Protein AF-A0AAP8HWE8-F1 (afdb_monomer)

Foldseek 3Di:
DDDADPVDGDDPVVVVVVVVVPDDPDDDVVVVVVVVVVVVCCPPPRVVVVVQVLLQVLLVVQVVQVVCCVVPVPVHFGKHWQAAPDDDPHGNDDQVRFWDDAPDQSQLHHGDDPPPDGDDSSPTDIHWQAAGSPRDGDPDTD

Organism: Escherichia coli (NCBI:txid562)

Solvent-accessible surface area (backbone atoms only — not comparable to full-atom values): 8777 Å² total; per-residue (Å²): 130,92,80,68,54,96,90,51,75,82,57,63,65,66,49,48,56,58,49,57,75,74,49,66,97,74,72,62,61,70,60,55,52,48,52,53,53,55,52,60,53,50,40,84,70,53,24,59,51,57,52,52,50,49,37,33,52,32,44,51,52,55,50,51,47,52,49,49,37,72,75,57,30,83,85,48,89,58,65,43,71,62,54,60,96,71,74,66,95,64,74,74,65,62,74,73,68,34,42,52,60,56,60,42,66,72,77,46,51,55,95,50,62,84,86,70,48,65,60,60,67,62,66,74,47,74,41,59,52,32,58,50,65,89,72,49,73,50,99,58,64,116

Radius of gyration: 22.12 Å; Cα contacts (8 Å, |Δi|>4): 128; chains: 1; bounding box: 47×31×60 Å

Structure (mmCIF, N/CA/C/O backbone):
data_AF-A0AAP8HWE8-F1
#
_entry.id   AF-A0AAP8HWE8-F1
#
loop_
_atom_site.group_PDB
_atom_site.id
_atom_site.type_symbol
_atom_site.label_atom_id
_atom_site.label_alt_id
_atom_site.label_comp_id
_atom_site.label_asym_id
_atom_site.label_entity_id
_atom_site.label_seq_id
_atom_site.pdbx_PDB_ins_code
_atom_site.Cartn_x
_atom_site.Cartn_y
_atom_site.Cartn_z
_atom_site.occupancy
_atom_site.B_iso_or_equiv
_atom_site.auth_seq_id
_atom_site.auth_comp_id
_atom_site.auth_asym_id
_atom_site.auth_atom_id
_atom_site.pdbx_PDB_model_num
ATOM 1 N N . ILE A 1 1 ? 9.986 -10.063 -18.137 1.00 51.88 1 ILE A N 1
ATOM 2 C CA . ILE A 1 1 ? 9.913 -10.195 -19.616 1.00 51.88 1 ILE A CA 1
ATOM 3 C C . ILE A 1 1 ? 8.811 -9.252 -20.084 1.00 51.88 1 ILE A C 1
ATOM 5 O O . ILE A 1 1 ? 7.729 -9.325 -19.521 1.00 51.88 1 ILE A O 1
ATOM 9 N N . VAL A 1 2 ? 9.089 -8.320 -21.005 1.00 63.47 2 VAL A N 1
ATOM 10 C CA . VAL A 1 2 ? 8.065 -7.391 -21.529 1.00 63.47 2 VAL A CA 1
ATOM 11 C C . VAL A 1 2 ? 7.040 -8.201 -22.319 1.00 63.47 2 VAL A C 1
ATOM 13 O O . VAL A 1 2 ? 7.419 -8.936 -23.230 1.00 63.47 2 VAL A O 1
ATOM 16 N N . GLN A 1 3 ? 5.769 -8.103 -21.938 1.00 70.31 3 GLN A N 1
ATOM 17 C CA . GLN A 1 3 ? 4.675 -8.796 -22.606 1.00 70.31 3 GLN A CA 1
ATOM 18 C C . GLN A 1 3 ? 4.087 -7.873 -23.678 1.00 70.31 3 GLN A C 1
ATOM 20 O O . GLN A 1 3 ? 3.695 -6.744 -23.391 1.00 70.31 3 GLN A O 1
ATOM 25 N N . GLU A 1 4 ? 4.092 -8.338 -24.925 1.00 81.31 4 GLU A N 1
ATOM 26 C CA . GLU A 1 4 ? 3.542 -7.604 -26.067 1.00 81.31 4 GLU A CA 1
ATOM 27 C C . GLU A 1 4 ? 2.007 -7.626 -26.032 1.00 81.31 4 GLU A C 1
ATOM 29 O O . GLU A 1 4 ? 1.405 -8.586 -25.545 1.00 81.31 4 GLU A O 1
ATOM 34 N N . SER A 1 5 ? 1.365 -6.590 -26.576 1.00 86.94 5 SER A N 1
ATOM 35 C CA . SER A 1 5 ? -0.089 -6.606 -26.768 1.00 86.94 5 SER A CA 1
ATOM 36 C C . SER A 1 5 ? -0.474 -7.594 -27.875 1.00 86.94 5 SER A C 1
ATOM 38 O O . SER A 1 5 ? 0.267 -7.790 -28.840 1.00 86.94 5 SER A O 1
ATOM 40 N N . GLU A 1 6 ? -1.666 -8.188 -27.758 1.00 86.75 6 GLU A N 1
ATOM 41 C CA . GLU A 1 6 ? -2.214 -9.121 -28.751 1.00 86.75 6 GLU A CA 1
ATOM 42 C C . GLU A 1 6 ? -2.393 -8.482 -30.137 1.00 86.75 6 GLU A C 1
ATOM 44 O O . GLU A 1 6 ? -2.278 -9.162 -31.155 1.00 86.75 6 GLU A O 1
ATOM 49 N N . THR A 1 7 ? -2.651 -7.171 -30.195 1.00 92.06 7 THR A N 1
ATOM 50 C CA . THR A 1 7 ? -3.000 -6.464 -31.439 1.00 92.06 7 THR A CA 1
ATOM 51 C C . THR A 1 7 ? -1.902 -5.540 -31.952 1.00 92.06 7 THR A C 1
ATOM 53 O O . THR A 1 7 ? -1.886 -5.209 -33.139 1.00 92.06 7 THR A O 1
ATOM 56 N N . ARG A 1 8 ? -0.960 -5.118 -31.100 1.00 86.69 8 ARG A N 1
ATOM 57 C CA . ARG A 1 8 ? 0.116 -4.197 -31.482 1.00 86.69 8 ARG A CA 1
ATOM 58 C C . ARG A 1 8 ? 1.415 -4.534 -30.765 1.00 86.69 8 ARG A C 1
ATOM 60 O O . ARG A 1 8 ? 1.471 -4.557 -29.543 1.00 86.69 8 ARG A O 1
ATOM 67 N N . LYS A 1 9 ? 2.485 -4.699 -31.538 1.00 88.50 9 LYS A N 1
ATOM 68 C CA . LYS A 1 9 ? 3.833 -4.851 -30.984 1.00 88.50 9 LYS A CA 1
ATOM 69 C C . LYS A 1 9 ? 4.417 -3.500 -30.582 1.00 88.50 9 LYS A C 1
ATOM 71 O O . LYS A 1 9 ? 4.187 -2.492 -31.256 1.00 88.50 9 LYS A O 1
ATOM 76 N N . LEU A 1 10 ? 5.190 -3.499 -29.506 1.00 89.31 10 LEU A N 1
ATOM 77 C CA . LEU A 1 10 ? 5.985 -2.377 -29.048 1.00 89.31 10 LEU A CA 1
ATOM 78 C C . LEU A 1 10 ? 7.084 -2.082 -30.071 1.00 89.31 10 LEU A C 1
ATOM 80 O O . LEU A 1 10 ? 7.976 -2.897 -30.318 1.00 89.31 10 LEU A O 1
ATOM 84 N N . ASP A 1 11 ? 7.047 -0.882 -30.641 1.00 91.50 11 ASP A N 1
ATOM 85 C CA . ASP A 1 11 ? 8.166 -0.367 -31.418 1.00 91.50 11 ASP A CA 1
ATOM 86 C C . ASP A 1 11 ? 9.221 0.197 -30.462 1.00 91.50 11 ASP A C 1
ATOM 88 O O . ASP A 1 11 ? 9.046 1.258 -29.857 1.00 91.50 11 ASP A O 1
ATOM 92 N N . ARG A 1 12 ? 10.323 -0.540 -30.314 1.00 91.38 12 ARG A N 1
ATOM 93 C CA . ARG A 1 12 ? 11.417 -0.181 -29.406 1.00 91.38 12 ARG A CA 1
ATOM 94 C C . ARG A 1 12 ? 12.139 1.094 -29.825 1.00 91.38 12 ARG A C 1
ATOM 96 O O . ARG A 1 12 ? 12.613 1.812 -28.953 1.00 91.38 12 ARG A O 1
ATOM 103 N N . ASN A 1 13 ? 12.227 1.376 -31.124 1.00 94.81 13 ASN A N 1
ATOM 104 C CA . ASN A 1 13 ? 12.921 2.566 -31.606 1.00 94.81 13 ASN A CA 1
ATOM 105 C C . ASN A 1 13 ? 12.097 3.803 -31.262 1.00 94.81 13 ASN A C 1
ATOM 107 O O . ASN A 1 13 ? 12.602 4.709 -30.613 1.00 94.81 13 ASN A O 1
ATOM 111 N N . VAL A 1 14 ? 10.802 3.788 -31.591 1.00 93.81 14 VAL A N 1
ATOM 112 C CA . VAL A 1 14 ? 9.888 4.892 -31.256 1.00 93.81 14 VAL A CA 1
ATOM 113 C C . VAL A 1 14 ? 9.795 5.097 -29.741 1.00 93.81 14 VAL A C 1
ATOM 115 O O . VAL A 1 14 ? 9.784 6.234 -29.273 1.00 93.81 14 VAL A O 1
ATOM 118 N N . PHE A 1 15 ? 9.767 4.012 -28.962 1.00 93.88 15 PHE A N 1
ATOM 119 C CA . PHE A 1 15 ? 9.796 4.101 -27.504 1.00 93.88 15 PHE A CA 1
ATOM 120 C C . PHE A 1 15 ? 11.091 4.743 -26.986 1.00 93.88 15 PHE A C 1
ATOM 122 O O . PHE A 1 15 ? 11.027 5.628 -26.136 1.00 93.88 15 PHE A O 1
ATOM 129 N N . ASN A 1 16 ? 12.252 4.336 -27.507 1.00 94.56 16 ASN A N 1
ATOM 130 C CA . ASN A 1 16 ? 13.541 4.892 -27.095 1.00 94.56 16 ASN A CA 1
ATOM 131 C C . ASN A 1 16 ? 13.673 6.373 -27.458 1.00 94.56 16 ASN A C 1
ATOM 133 O O . ASN A 1 16 ? 14.155 7.139 -26.632 1.00 94.56 16 ASN A O 1
ATOM 137 N N . GLU A 1 17 ? 13.195 6.795 -28.631 1.00 95.75 17 GLU A N 1
ATOM 138 C CA . GLU A 1 17 ? 13.158 8.218 -28.994 1.00 95.75 17 GLU A CA 1
ATOM 139 C C . GLU A 1 17 ? 12.334 9.023 -27.979 1.00 95.75 17 GLU A C 1
ATOM 141 O O . GLU A 1 17 ? 12.797 10.037 -27.459 1.00 95.75 17 GLU A O 1
ATOM 146 N N . ALA A 1 18 ? 11.144 8.533 -27.609 1.00 96.94 18 ALA A N 1
ATOM 147 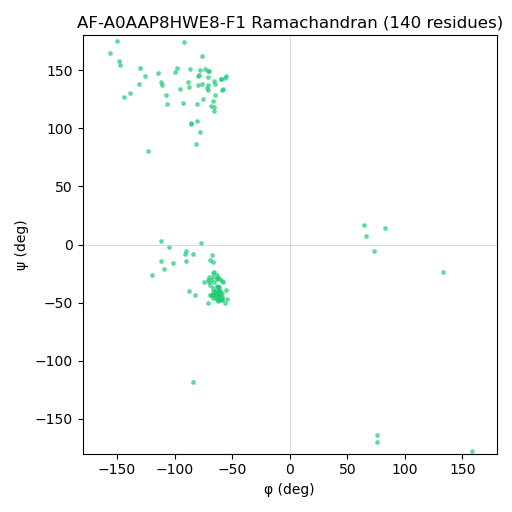C CA . ALA A 1 18 ? 10.318 9.181 -26.591 1.00 96.94 18 ALA A CA 1
ATOM 148 C C . ALA A 1 18 ? 10.971 9.186 -25.200 1.00 96.94 18 ALA A C 1
ATOM 150 O O . ALA A 1 18 ? 10.924 10.193 -24.496 1.00 96.94 18 ALA A O 1
ATOM 151 N N . TYR A 1 19 ? 11.613 8.085 -24.811 1.00 95.00 19 TYR A N 1
ATOM 152 C CA . TYR A 1 19 ? 12.343 7.978 -23.550 1.00 95.00 19 TYR A CA 1
ATOM 153 C C . TYR A 1 19 ? 13.499 8.988 -23.472 1.00 95.00 19 TYR A C 1
ATOM 155 O O . TYR A 1 19 ? 13.660 9.678 -22.464 1.00 95.00 19 TYR A O 1
ATOM 163 N N . LEU A 1 20 ? 14.273 9.127 -24.553 1.00 96.25 20 LEU A N 1
ATOM 164 C CA . LEU A 1 20 ? 15.410 10.045 -24.631 1.00 96.25 20 LEU A CA 1
ATOM 165 C C . LEU A 1 20 ? 15.000 11.523 -24.587 1.00 96.25 20 LEU A C 1
ATOM 167 O O . LEU A 1 20 ? 15.790 12.339 -24.125 1.00 96.25 20 LEU A O 1
ATOM 171 N N . MET A 1 21 ? 13.769 11.876 -24.978 1.00 96.94 21 MET A N 1
ATOM 172 C CA . MET A 1 21 ? 13.254 13.244 -24.805 1.00 96.94 21 MET A CA 1
ATOM 173 C C . MET A 1 21 ? 13.087 13.652 -23.331 1.00 96.94 21 MET A C 1
ATOM 175 O O . MET A 1 21 ? 13.088 14.844 -23.026 1.00 96.94 21 MET A O 1
ATOM 179 N N . HIS A 1 22 ? 12.930 12.688 -22.419 1.00 96.75 22 HIS A N 1
ATOM 180 C CA . HIS A 1 22 ? 12.661 12.942 -20.997 1.00 96.75 22 HIS A CA 1
ATOM 181 C C . HIS A 1 22 ? 13.817 12.562 -20.066 1.00 96.75 22 HIS A C 1
ATOM 183 O O . HIS A 1 22 ? 13.828 12.969 -18.903 1.00 96.75 22 HIS A O 1
ATOM 189 N N . THR A 1 23 ? 14.791 11.801 -20.560 1.00 94.19 23 THR A N 1
ATOM 190 C CA . THR A 1 23 ? 15.973 11.411 -19.793 1.00 94.19 23 THR A CA 1
ATOM 191 C C . THR A 1 23 ? 17.081 12.453 -19.925 1.00 94.19 23 THR A C 1
ATOM 193 O O . THR A 1 23 ? 17.345 12.990 -20.998 1.00 94.19 23 THR A O 1
ATOM 196 N N . SER A 1 24 ? 17.770 12.725 -18.815 1.00 94.50 24 SER A N 1
ATOM 197 C CA . SER A 1 24 ? 18.967 13.570 -18.823 1.00 94.50 24 SER A CA 1
ATOM 198 C C . SER A 1 24 ? 20.087 12.913 -19.633 1.00 94.50 24 SER A C 1
ATOM 200 O O . SER A 1 24 ? 20.381 11.732 -19.447 1.00 94.50 24 SER A O 1
ATOM 202 N N . THR A 1 25 ? 20.804 13.696 -20.443 1.00 94.81 25 THR A N 1
ATOM 203 C CA . THR A 1 25 ? 22.054 13.255 -21.092 1.00 94.81 25 THR A CA 1
ATOM 204 C C . THR A 1 25 ? 23.200 13.033 -20.095 1.00 94.81 25 THR A C 1
ATOM 206 O O . THR A 1 25 ? 24.240 12.497 -20.464 1.00 94.81 25 THR A O 1
ATOM 209 N N . SER A 1 26 ? 23.009 13.433 -18.834 1.00 96.06 26 SER A N 1
ATOM 210 C CA . SER A 1 26 ? 23.927 13.230 -17.711 1.00 96.06 26 SER A CA 1
ATOM 211 C C . SER A 1 26 ? 23.199 12.474 -16.590 1.00 96.06 26 SER A C 1
ATOM 213 O O . SER A 1 26 ? 22.696 13.108 -15.654 1.00 96.06 26 SER A O 1
ATOM 215 N N . PRO A 1 27 ? 23.061 11.140 -16.683 1.00 92.00 27 PRO A N 1
ATOM 216 C CA . PRO A 1 27 ? 22.368 10.354 -15.669 1.00 92.00 27 PRO A CA 1
ATOM 217 C C . PRO A 1 27 ? 23.172 10.268 -14.367 1.00 92.00 27 PRO A C 1
ATOM 219 O O . PRO A 1 27 ? 24.404 10.238 -14.373 1.00 92.00 27 PRO A O 1
ATOM 222 N N . GLN A 1 28 ? 22.471 10.172 -13.234 1.00 95.69 28 GLN A N 1
ATOM 223 C CA . GLN A 1 28 ? 23.106 9.933 -11.940 1.00 95.69 28 GLN A CA 1
ATOM 224 C C . GLN A 1 28 ? 23.304 8.428 -11.722 1.00 95.69 28 GLN A C 1
ATOM 226 O O . GLN A 1 28 ? 22.361 7.708 -11.390 1.00 95.69 28 GLN A O 1
ATOM 231 N N . TYR A 1 29 ? 24.540 7.955 -11.877 1.00 95.50 29 TYR A N 1
ATOM 232 C CA . TYR A 1 29 ? 24.887 6.531 -11.798 1.00 95.50 29 TYR A CA 1
ATOM 233 C C . TYR A 1 29 ? 24.511 5.879 -10.466 1.00 95.50 29 TYR A C 1
ATOM 235 O O . TYR A 1 29 ? 24.126 4.714 -10.455 1.00 95.50 29 TYR A O 1
ATOM 243 N N . ALA A 1 30 ? 24.555 6.623 -9.357 1.00 97.25 30 ALA A N 1
ATOM 244 C CA . ALA A 1 30 ? 24.135 6.103 -8.056 1.00 97.25 30 ALA A CA 1
ATOM 245 C C . ALA A 1 30 ? 22.646 5.716 -8.030 1.00 97.25 30 ALA A C 1
ATOM 247 O O . ALA A 1 30 ? 22.285 4.708 -7.428 1.00 97.25 30 ALA A O 1
ATOM 248 N N . ILE A 1 31 ? 21.789 6.474 -8.725 1.00 95.75 31 ILE A N 1
ATOM 249 C CA . ILE A 1 31 ? 20.361 6.150 -8.841 1.00 95.75 31 ILE A CA 1
ATOM 250 C C . ILE A 1 31 ? 20.191 4.882 -9.682 1.00 95.75 31 ILE A C 1
ATOM 252 O O . ILE A 1 31 ? 19.464 3.979 -9.282 1.00 95.75 31 ILE A O 1
ATOM 256 N N . ILE A 1 32 ? 20.921 4.760 -10.794 1.00 94.56 32 ILE A N 1
ATOM 257 C CA . ILE A 1 32 ? 20.872 3.562 -11.647 1.00 94.56 32 ILE A CA 1
ATOM 258 C C . ILE A 1 32 ? 21.315 2.315 -10.868 1.00 94.56 32 ILE A C 1
ATOM 260 O O . ILE A 1 32 ? 20.613 1.308 -10.874 1.00 94.56 32 ILE A O 1
ATOM 264 N N . ALA A 1 33 ? 22.435 2.401 -10.146 1.00 96.56 33 ALA A N 1
ATOM 265 C CA . ALA A 1 33 ? 22.925 1.312 -9.305 1.00 96.56 33 ALA A CA 1
ATOM 266 C C . ALA A 1 33 ? 21.933 0.954 -8.184 1.00 96.56 33 ALA A C 1
ATOM 268 O O . ALA A 1 33 ? 21.755 -0.221 -7.877 1.00 96.56 33 ALA A O 1
ATOM 269 N N . SER A 1 34 ? 21.239 1.941 -7.603 1.00 97.81 34 SER A N 1
ATOM 270 C CA . SER A 1 34 ? 20.207 1.675 -6.594 1.00 97.81 34 SER A CA 1
ATOM 271 C C . SER A 1 34 ? 19.026 0.871 -7.148 1.00 97.81 34 SER A C 1
ATOM 273 O O . SER A 1 34 ? 18.512 0.003 -6.447 1.00 97.81 34 SER A O 1
ATOM 275 N N . CYS A 1 35 ? 18.633 1.095 -8.408 1.00 95.75 35 CYS A N 1
ATOM 276 C CA . CYS A 1 35 ? 17.587 0.306 -9.059 1.00 95.75 35 CYS A CA 1
ATOM 277 C C . CYS A 1 35 ? 18.017 -1.152 -9.282 1.00 95.75 35 CYS A C 1
ATOM 279 O O . CYS A 1 35 ? 17.195 -2.049 -9.110 1.00 95.75 35 CYS A O 1
ATOM 281 N N . ASP A 1 36 ? 19.288 -1.387 -9.623 1.00 95.94 36 ASP A N 1
ATOM 282 C CA . ASP A 1 36 ? 19.847 -2.733 -9.817 1.00 95.94 36 ASP A CA 1
ATOM 283 C C . ASP A 1 36 ? 19.880 -3.521 -8.497 1.00 95.94 36 ASP A C 1
ATOM 285 O O . ASP A 1 36 ? 19.377 -4.640 -8.405 1.00 95.94 36 ASP A O 1
ATOM 289 N N . VAL A 1 37 ? 20.351 -2.884 -7.418 1.00 96.00 37 VAL A N 1
ATOM 290 C CA . VAL A 1 37 ? 20.331 -3.483 -6.074 1.00 96.00 37 VAL A CA 1
ATOM 291 C C . VAL A 1 37 ? 18.900 -3.740 -5.599 1.00 96.00 37 VAL A C 1
ATOM 293 O O . VAL A 1 37 ? 18.626 -4.812 -5.068 1.00 96.00 37 VAL A O 1
ATOM 296 N N . ALA A 1 38 ? 17.972 -2.800 -5.805 1.00 95.38 38 ALA A N 1
ATOM 297 C CA . ALA A 1 38 ? 16.574 -2.983 -5.417 1.00 95.38 38 ALA A CA 1
ATOM 298 C C . ALA A 1 38 ? 15.922 -4.168 -6.149 1.00 95.38 38 ALA A C 1
ATOM 300 O O . ALA A 1 38 ? 15.172 -4.922 -5.533 1.00 95.38 38 ALA A O 1
ATOM 301 N N . ALA A 1 39 ? 16.232 -4.368 -7.435 1.00 94.06 39 ALA A N 1
ATOM 302 C CA . ALA A 1 39 ? 15.775 -5.541 -8.174 1.00 94.06 39 ALA A CA 1
ATOM 303 C C . ALA A 1 39 ? 16.352 -6.836 -7.577 1.00 94.06 39 ALA A C 1
ATOM 305 O O . ALA A 1 39 ? 15.588 -7.755 -7.288 1.00 94.06 39 ALA A O 1
ATOM 306 N N . ALA A 1 40 ? 17.661 -6.870 -7.304 1.00 94.50 40 ALA A N 1
ATOM 307 C CA . ALA A 1 40 ? 18.331 -8.024 -6.703 1.00 94.50 40 ALA A CA 1
ATOM 308 C C . ALA A 1 40 ? 17.804 -8.365 -5.295 1.00 94.50 40 ALA A C 1
ATOM 310 O O . ALA A 1 40 ? 17.666 -9.536 -4.952 1.00 94.50 40 ALA A O 1
ATOM 311 N N . MET A 1 41 ? 17.448 -7.364 -4.481 1.00 94.56 41 MET A N 1
ATOM 312 C CA . MET A 1 41 ? 16.831 -7.580 -3.162 1.00 94.56 41 MET A CA 1
ATOM 313 C C . MET A 1 41 ? 15.475 -8.291 -3.250 1.00 94.56 41 MET A C 1
ATOM 315 O O . MET A 1 41 ? 15.092 -9.000 -2.319 1.00 94.56 41 MET A O 1
ATOM 319 N N . MET A 1 42 ? 14.752 -8.101 -4.355 1.00 95.50 42 MET A N 1
ATOM 320 C CA . MET A 1 42 ? 13.438 -8.701 -4.577 1.00 95.50 42 MET A CA 1
ATOM 321 C C . MET A 1 42 ? 13.508 -10.069 -5.264 1.00 95.50 42 MET A C 1
ATOM 323 O O . MET A 1 42 ? 12.477 -10.736 -5.387 1.00 95.50 42 MET A O 1
ATOM 327 N N . GLU A 1 43 ? 14.691 -10.519 -5.692 1.00 92.19 43 GLU A N 1
ATOM 328 C CA . GLU A 1 43 ? 14.845 -11.849 -6.274 1.00 92.19 43 GLU A CA 1
ATOM 329 C C . GLU A 1 43 ? 14.564 -12.948 -5.229 1.00 92.19 43 GLU A C 1
ATOM 331 O O . GLU A 1 43 ? 14.930 -12.824 -4.051 1.00 92.19 43 GLU A O 1
ATOM 336 N N . PRO A 1 44 ? 13.890 -14.046 -5.622 1.00 89.50 44 PRO A N 1
ATOM 337 C CA . PRO A 1 44 ? 13.655 -15.163 -4.719 1.00 89.50 44 PRO A CA 1
ATOM 338 C C . PRO A 1 44 ? 14.967 -15.777 -4.194 1.00 89.50 44 PRO A C 1
ATOM 340 O O . PRO A 1 44 ? 15.915 -15.937 -4.962 1.00 89.50 44 PRO A O 1
ATOM 343 N N . PRO A 1 45 ? 15.022 -16.203 -2.916 1.00 87.62 45 PRO A N 1
ATOM 344 C CA . PRO A 1 45 ? 13.920 -16.232 -1.947 1.00 87.62 45 PRO A CA 1
ATOM 345 C C . PRO A 1 45 ? 13.777 -14.955 -1.094 1.00 87.62 45 PRO A C 1
ATOM 347 O O . PRO A 1 45 ? 12.799 -14.839 -0.357 1.00 87.62 45 PRO A O 1
ATOM 350 N N . GLY A 1 46 ? 14.728 -14.015 -1.171 1.00 89.69 46 GLY A N 1
ATOM 351 C CA . GLY A 1 46 ? 14.807 -12.856 -0.271 1.00 89.69 46 GLY A CA 1
ATOM 352 C C . GLY A 1 46 ? 13.597 -11.929 -0.369 1.00 89.69 46 GLY A C 1
ATOM 353 O O . GLY A 1 46 ? 12.987 -11.607 0.650 1.00 89.69 46 GLY A O 1
ATOM 354 N N . GLY A 1 47 ? 13.189 -11.578 -1.592 1.00 92.12 47 GLY A N 1
ATOM 355 C CA . GLY A 1 47 ? 12.048 -10.686 -1.817 1.00 92.12 47 GLY A CA 1
ATOM 356 C C . GLY A 1 47 ? 10.737 -11.205 -1.226 1.00 92.12 47 GLY A C 1
ATOM 357 O O . GLY A 1 47 ? 9.993 -10.448 -0.604 1.00 92.12 47 GLY A O 1
ATOM 358 N N . THR A 1 48 ? 10.473 -12.507 -1.364 1.00 91.81 48 THR A N 1
ATOM 359 C CA . THR A 1 48 ? 9.265 -13.135 -0.810 1.00 91.81 48 THR A CA 1
ATOM 360 C C . THR A 1 48 ? 9.237 -13.034 0.713 1.00 91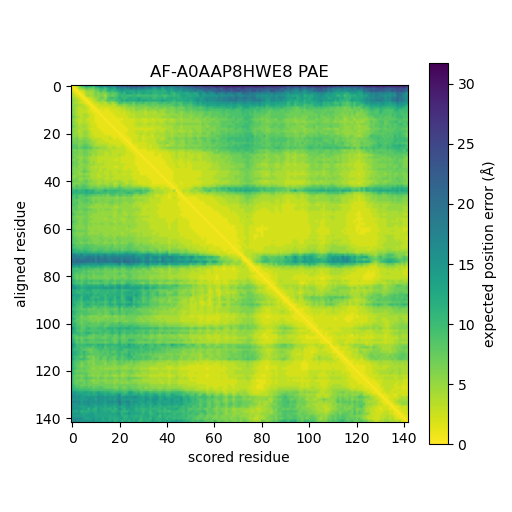.81 48 THR A C 1
ATOM 362 O O . THR A 1 48 ? 8.208 -12.669 1.277 1.00 91.81 48 THR A O 1
ATOM 365 N N . ALA A 1 49 ? 10.367 -13.295 1.377 1.00 93.12 49 ALA A N 1
ATOM 366 C CA . ALA A 1 49 ? 10.462 -13.215 2.832 1.00 93.12 49 ALA A CA 1
ATOM 367 C C . ALA A 1 49 ? 10.256 -11.781 3.350 1.00 93.12 49 ALA A C 1
ATOM 369 O O . ALA A 1 49 ? 9.497 -11.585 4.296 1.00 93.12 49 ALA A O 1
ATOM 370 N N . LEU A 1 50 ? 10.863 -10.781 2.696 1.00 93.62 50 LEU A N 1
ATOM 371 C CA . LEU A 1 50 ? 10.730 -9.367 3.074 1.00 93.62 50 LEU A CA 1
ATOM 372 C C . LEU A 1 50 ? 9.276 -8.878 3.005 1.00 93.62 50 LEU A C 1
ATOM 374 O O . LEU A 1 50 ? 8.803 -8.165 3.894 1.00 93.62 50 LEU A O 1
ATOM 378 N N . VAL A 1 51 ? 8.548 -9.266 1.954 1.00 93.50 51 VAL A N 1
ATOM 379 C CA . VAL A 1 51 ? 7.134 -8.898 1.800 1.00 93.50 51 VAL A CA 1
ATOM 380 C C . VAL A 1 51 ? 6.271 -9.620 2.830 1.00 93.50 51 VAL A C 1
ATOM 382 O O . VAL A 1 51 ? 5.417 -8.991 3.449 1.00 93.50 51 VAL A O 1
ATOM 385 N N . GLU A 1 52 ? 6.498 -10.915 3.058 1.00 93.12 52 GLU A N 1
ATOM 386 C CA . GLU A 1 52 ? 5.730 -11.683 4.043 1.00 93.12 52 GLU A CA 1
ATOM 387 C C . GLU A 1 52 ? 5.912 -11.139 5.466 1.00 93.12 52 GLU A C 1
ATOM 389 O O . GLU A 1 52 ? 4.938 -11.001 6.208 1.00 93.12 52 GLU A O 1
ATOM 394 N N . GLU A 1 53 ? 7.140 -10.775 5.833 1.00 94.06 53 GLU A N 1
ATOM 395 C CA . GLU A 1 53 ? 7.443 -10.135 7.113 1.00 94.06 53 GLU A CA 1
ATOM 396 C C . GLU A 1 53 ? 6.738 -8.780 7.247 1.00 94.06 53 GLU A C 1
ATOM 398 O O . GLU A 1 53 ? 6.120 -8.512 8.276 1.00 94.06 53 GLU A O 1
ATOM 403 N N . SER A 1 54 ? 6.723 -7.972 6.182 1.00 95.50 54 SER A N 1
ATOM 404 C CA . SER A 1 54 ? 6.007 -6.688 6.167 1.00 95.50 54 SER A CA 1
ATOM 405 C C . SER A 1 54 ? 4.496 -6.860 6.357 1.00 95.50 54 SER A C 1
ATOM 407 O O . SER A 1 54 ? 3.864 -6.088 7.078 1.00 95.50 54 SER A O 1
ATOM 409 N N . ILE A 1 55 ? 3.900 -7.887 5.738 1.00 95.12 55 ILE A N 1
ATOM 410 C CA . ILE A 1 55 ? 2.479 -8.209 5.931 1.00 95.12 55 ILE A CA 1
ATOM 411 C C . ILE A 1 55 ? 2.236 -8.669 7.369 1.00 95.12 55 ILE A C 1
ATOM 413 O O . ILE A 1 55 ? 1.264 -8.240 7.988 1.00 95.12 55 ILE A O 1
ATOM 417 N N . ARG A 1 56 ? 3.113 -9.515 7.921 1.00 95.50 56 ARG A N 1
ATOM 418 C CA . ARG A 1 56 ? 3.005 -9.995 9.304 1.00 95.50 56 ARG A CA 1
ATOM 419 C C . ARG A 1 56 ? 3.024 -8.837 10.300 1.00 95.50 56 ARG A C 1
ATOM 421 O O . ARG A 1 56 ? 2.117 -8.749 11.123 1.00 95.50 56 ARG A O 1
ATOM 428 N N . GLU A 1 57 ? 3.966 -7.910 10.154 1.00 95.94 57 GLU A N 1
ATOM 429 C CA . GLU A 1 57 ? 4.062 -6.725 11.012 1.00 95.94 57 GLU A CA 1
ATOM 430 C C . GLU A 1 57 ? 2.811 -5.840 10.901 1.00 95.94 57 GLU A C 1
ATOM 432 O O . GLU A 1 57 ? 2.244 -5.408 11.905 1.00 95.94 57 GLU A O 1
ATOM 437 N N . ALA A 1 58 ? 2.302 -5.623 9.683 1.00 95.81 58 ALA A N 1
ATOM 438 C CA . ALA A 1 58 ? 1.071 -4.862 9.482 1.00 95.81 58 ALA A CA 1
ATOM 439 C C . ALA A 1 58 ? -0.149 -5.531 10.145 1.00 95.81 58 ALA A C 1
ATOM 441 O O . ALA A 1 58 ? -1.018 -4.846 10.696 1.00 95.81 58 ALA A O 1
ATOM 442 N N . MET A 1 59 ? -0.219 -6.864 10.129 1.00 95.12 59 MET A N 1
ATOM 443 C CA . MET A 1 59 ? -1.265 -7.621 10.821 1.00 95.12 59 MET A CA 1
ATOM 444 C C . MET A 1 59 ? -1.160 -7.493 12.335 1.00 95.12 59 MET A C 1
ATOM 446 O O . MET A 1 59 ? -2.176 -7.278 13.002 1.00 95.12 59 MET A O 1
ATOM 450 N N . ASP A 1 60 ? 0.050 -7.577 12.877 1.00 95.56 60 ASP A N 1
ATOM 451 C CA . ASP A 1 60 ? 0.287 -7.454 14.311 1.00 95.56 60 ASP A CA 1
ATOM 452 C C . ASP A 1 60 ? -0.019 -6.040 14.811 1.00 95.56 60 ASP A C 1
ATOM 454 O O . ASP A 1 60 ? -0.713 -5.887 15.821 1.00 95.56 60 ASP A O 1
ATOM 458 N N . PHE A 1 61 ? 0.336 -5.007 14.042 1.00 95.94 61 PHE A N 1
ATOM 459 C CA . PHE A 1 61 ? -0.090 -3.631 14.299 1.00 95.94 61 PHE A CA 1
ATOM 460 C C . PHE A 1 61 ? -1.621 -3.504 14.364 1.00 95.94 61 PHE A C 1
ATOM 462 O O . PHE A 1 61 ? -2.174 -2.968 15.329 1.00 95.94 61 PHE A O 1
ATOM 469 N N . ARG A 1 62 ? -2.342 -4.038 13.367 1.00 95.81 62 ARG A N 1
ATOM 470 C CA . ARG A 1 62 ? -3.816 -3.986 13.319 1.00 95.81 62 ARG A CA 1
ATOM 471 C C . ARG A 1 62 ? -4.456 -4.705 14.508 1.00 95.81 62 ARG A C 1
ATOM 473 O O . ARG A 1 62 ? -5.421 -4.197 15.084 1.00 95.81 62 ARG A O 1
ATOM 480 N N . ARG A 1 63 ? -3.923 -5.868 14.896 1.00 94.75 63 ARG A N 1
ATOM 481 C CA . ARG A 1 63 ? -4.378 -6.622 16.077 1.00 94.75 63 ARG A CA 1
ATOM 482 C C . ARG A 1 63 ? -4.137 -5.843 17.362 1.00 94.75 63 ARG A C 1
ATOM 484 O O . ARG A 1 63 ? -5.049 -5.750 18.180 1.00 94.75 63 ARG A O 1
ATOM 491 N N . ALA A 1 64 ? -2.950 -5.262 17.526 1.00 95.12 64 ALA A N 1
ATOM 492 C CA . ALA A 1 64 ? -2.612 -4.454 18.692 1.00 95.12 64 ALA A CA 1
ATOM 493 C C . ALA A 1 64 ? -3.564 -3.256 18.831 1.00 95.12 64 ALA A C 1
ATOM 495 O O . ALA A 1 64 ? -4.129 -3.049 19.903 1.00 95.12 64 ALA A O 1
ATOM 496 N N . MET A 1 65 ? -3.837 -2.541 17.735 1.00 94.62 65 MET A N 1
ATOM 497 C CA . MET A 1 65 ? -4.774 -1.413 17.724 1.00 94.62 65 MET A CA 1
ATOM 498 C C . MET A 1 65 ? -6.189 -1.809 18.169 1.00 94.62 65 MET A C 1
ATOM 500 O O . MET A 1 65 ? -6.779 -1.118 19.000 1.00 94.62 65 MET A O 1
ATOM 504 N N . ARG A 1 66 ? -6.718 -2.939 17.673 1.00 92.44 66 ARG A N 1
ATOM 505 C CA . ARG A 1 66 ? -8.043 -3.460 18.072 1.00 92.44 66 ARG A CA 1
ATOM 506 C C . ARG A 1 66 ? -8.070 -3.978 19.505 1.00 92.44 66 ARG A C 1
ATOM 508 O O . ARG A 1 66 ? -9.076 -3.838 20.196 1.00 92.44 66 ARG A O 1
ATOM 515 N N . LYS A 1 67 ? -6.971 -4.577 19.967 1.00 93.19 67 LYS A N 1
ATOM 516 C CA . LYS A 1 67 ? -6.847 -5.032 21.351 1.00 93.19 67 LYS A CA 1
ATOM 517 C C . LYS A 1 67 ? -6.936 -3.847 22.312 1.00 93.19 67 LYS A C 1
ATOM 519 O O . LYS A 1 67 ? -7.752 -3.890 23.230 1.00 93.19 67 LYS A O 1
ATOM 524 N N . VAL A 1 68 ? -6.187 -2.773 22.054 1.00 93.38 68 VAL A N 1
ATOM 525 C CA . VAL A 1 68 ? -6.231 -1.556 22.882 1.00 93.38 68 VAL A CA 1
ATOM 526 C C . VAL A 1 68 ? -7.618 -0.907 22.852 1.00 93.38 68 VAL A C 1
ATOM 528 O O . VAL A 1 68 ? -8.131 -0.549 23.911 1.00 93.38 68 VAL A O 1
ATOM 531 N N . GLU A 1 69 ? -8.275 -0.845 21.687 1.00 91.12 69 GLU A N 1
ATOM 532 C CA . GLU A 1 69 ? -9.672 -0.391 21.579 1.00 91.12 69 GLU A CA 1
ATOM 533 C C . GLU A 1 69 ? -10.597 -1.185 22.515 1.00 91.12 69 GLU A C 1
ATOM 535 O O . GLU A 1 69 ? -11.391 -0.610 23.259 1.00 91.12 69 GLU A O 1
ATOM 540 N N . SER A 1 70 ? -10.469 -2.516 22.519 1.00 89.94 70 SER A N 1
ATOM 5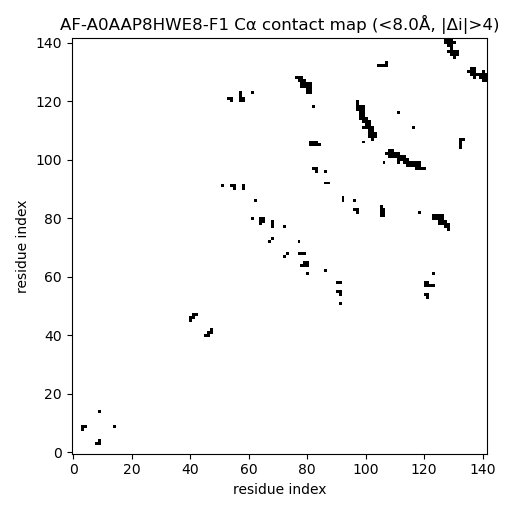41 C CA . SER A 1 70 ? -11.326 -3.395 23.318 1.00 89.94 70 SER A CA 1
ATOM 542 C C . SER A 1 70 ? -11.086 -3.301 24.831 1.00 89.94 70 SER A C 1
ATOM 544 O O . SER A 1 70 ? -12.034 -3.467 25.607 1.00 89.94 70 SER A O 1
ATOM 546 N N . GLU A 1 71 ? -9.840 -3.038 25.242 1.00 90.38 71 GLU A N 1
ATOM 547 C CA . GLU A 1 71 ? -9.405 -2.991 26.643 1.00 90.38 71 GLU A CA 1
ATOM 548 C C . GLU A 1 71 ? -9.602 -1.603 27.270 1.00 90.38 71 GLU A C 1
ATOM 550 O O . GLU A 1 71 ? -10.048 -1.512 28.414 1.00 90.38 71 GLU A O 1
ATOM 555 N N . PHE A 1 72 ? -9.320 -0.529 26.526 1.00 85.69 72 PHE A N 1
ATOM 556 C CA . PHE A 1 72 ? -9.276 0.842 27.052 1.00 85.69 72 PHE A CA 1
ATOM 557 C C . PHE A 1 72 ? -10.276 1.796 26.381 1.00 85.69 72 PHE A C 1
ATOM 559 O O . PHE A 1 72 ? -10.748 2.729 27.024 1.00 85.69 72 PHE A O 1
ATOM 566 N N . GLY A 1 73 ? -10.670 1.541 25.130 1.00 79.94 73 GLY A N 1
ATOM 567 C CA . GLY A 1 73 ? -11.515 2.443 24.332 1.00 79.94 73 GLY A CA 1
ATOM 568 C C . GLY A 1 73 ? -13.011 2.434 24.668 1.00 79.94 73 GLY A C 1
ATOM 569 O O . GLY A 1 73 ? -13.785 3.123 24.017 1.00 79.94 73 GLY A O 1
ATOM 570 N N . LYS A 1 74 ? -13.473 1.656 25.658 1.00 77.94 74 LYS A N 1
ATOM 571 C CA . LYS A 1 74 ? -14.907 1.637 26.027 1.00 77.94 74 LYS A CA 1
ATOM 572 C C . LYS A 1 74 ? -15.356 2.880 26.792 1.00 77.94 74 LYS A C 1
ATOM 574 O O . LYS A 1 74 ? -16.516 3.261 26.686 1.00 77.94 74 LYS A O 1
ATOM 579 N N . ASN A 1 75 ? -14.457 3.463 27.582 1.00 79.94 75 ASN A N 1
ATOM 580 C CA . ASN A 1 75 ? -14.756 4.597 28.461 1.00 79.94 75 ASN A CA 1
ATOM 581 C C . ASN A 1 75 ? -14.072 5.895 28.005 1.00 79.94 75 ASN A C 1
ATOM 583 O O . ASN A 1 75 ? -14.173 6.901 28.701 1.00 79.94 75 ASN A O 1
ATOM 587 N N . ASP A 1 76 ? -13.360 5.863 26.879 1.00 85.62 76 ASP A N 1
ATOM 588 C CA . ASP A 1 76 ? -12.624 6.996 26.321 1.00 85.62 76 ASP A CA 1
ATOM 589 C C . ASP A 1 76 ? -12.579 6.881 24.788 1.00 85.62 76 ASP A C 1
ATOM 591 O O . ASP A 1 76 ? -13.045 5.896 24.216 1.00 85.62 76 ASP A O 1
ATOM 595 N N . TRP A 1 77 ? -12.037 7.880 24.102 1.00 87.31 77 TRP A N 1
ATOM 596 C CA . TRP A 1 77 ? -11.872 7.838 22.653 1.00 87.31 77 TRP A CA 1
ATOM 597 C C . TRP A 1 77 ? -10.661 6.982 22.243 1.00 87.31 77 TRP A C 1
ATOM 599 O O . TRP A 1 77 ? -9.658 6.888 22.949 1.00 87.31 77 TRP A O 1
ATOM 609 N N . TRP A 1 78 ? -10.738 6.360 21.063 1.00 92.00 78 TRP A N 1
ATOM 610 C CA . TRP A 1 78 ? -9.626 5.607 20.481 1.00 92.00 78 TRP A CA 1
ATOM 611 C C . TRP A 1 78 ? -9.645 5.665 18.951 1.00 92.00 78 TRP A C 1
ATOM 613 O O . TRP A 1 78 ? -10.684 5.907 18.333 1.00 92.00 78 TRP A O 1
ATOM 623 N N . PHE A 1 79 ? -8.486 5.435 18.337 1.00 92.00 79 PHE A N 1
ATOM 624 C CA . PHE A 1 79 ? -8.350 5.348 16.887 1.00 92.00 79 PHE A CA 1
ATOM 625 C C . PHE A 1 79 ? -8.789 3.979 16.366 1.00 92.00 79 PHE A C 1
ATOM 627 O O . PHE A 1 79 ? -8.394 2.941 16.897 1.00 92.00 79 PHE A O 1
ATOM 634 N N . L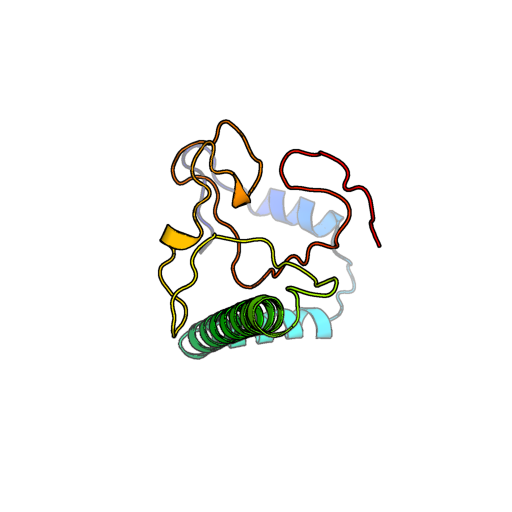YS A 1 80 ? -9.528 3.961 15.257 1.00 90.25 80 LYS A N 1
ATOM 635 C CA . LYS A 1 80 ? -9.886 2.716 14.564 1.00 90.25 80 LYS A CA 1
ATOM 636 C C . LYS A 1 80 ? -8.940 2.467 13.405 1.00 90.25 80 LYS A C 1
ATOM 638 O O . LYS A 1 80 ? -8.418 3.404 12.812 1.00 90.25 80 LYS A O 1
ATOM 643 N N . VAL A 1 81 ? -8.739 1.205 13.046 1.00 93.19 81 VAL A N 1
ATOM 644 C CA . VAL A 1 81 ? -7.990 0.859 11.832 1.00 93.19 81 VAL A CA 1
ATOM 645 C C . VAL A 1 81 ? -8.959 0.357 10.779 1.00 93.19 81 VAL A C 1
ATOM 647 O O . VAL A 1 81 ? -9.654 -0.639 10.995 1.00 93.19 81 VAL A O 1
ATOM 650 N N . TRP A 1 82 ? -8.982 1.046 9.642 1.00 93.19 82 TRP A N 1
ATOM 651 C CA . TRP A 1 82 ? -9.826 0.705 8.510 1.00 93.19 82 TRP A CA 1
ATOM 652 C C . TRP A 1 82 ? -9.430 -0.651 7.925 1.00 93.19 82 TRP A C 1
ATOM 654 O O . TRP A 1 82 ? -8.251 -0.910 7.652 1.00 93.19 82 TRP A O 1
ATOM 664 N N . GLY A 1 83 ? -10.411 -1.530 7.758 1.00 92.88 83 GLY A N 1
ATOM 665 C CA . GLY A 1 83 ? -10.204 -2.878 7.252 1.00 92.88 83 GLY A CA 1
ATOM 666 C C . GLY A 1 83 ? -11.334 -3.835 7.634 1.00 92.88 83 GLY A C 1
ATOM 667 O O . GLY A 1 83 ? -12.280 -3.429 8.314 1.00 92.88 83 GLY A O 1
ATOM 668 N N . PRO A 1 84 ? -11.202 -5.115 7.255 1.00 91.62 84 PRO A N 1
ATOM 669 C CA . PRO A 1 84 ? -12.225 -6.137 7.457 1.00 91.62 84 PRO A CA 1
ATOM 670 C C . PRO A 1 84 ? -12.638 -6.282 8.922 1.00 91.62 84 PRO A C 1
ATOM 672 O O . PRO A 1 84 ? -11.803 -6.211 9.828 1.00 91.62 84 PRO A O 1
ATOM 675 N N . ASN A 1 85 ? -13.918 -6.541 9.193 1.00 86.38 85 ASN A N 1
ATOM 676 C CA . ASN A 1 85 ? -14.429 -6.650 10.569 1.00 86.38 85 ASN A CA 1
ATOM 677 C C . ASN A 1 85 ? -13.735 -7.752 11.384 1.00 86.38 85 ASN A C 1
ATOM 679 O O . ASN A 1 85 ? -13.528 -7.610 12.590 1.00 86.38 85 ASN A O 1
ATOM 683 N N . ARG A 1 86 ? -13.311 -8.829 10.722 1.00 86.50 86 ARG A N 1
ATOM 684 C CA . ARG A 1 86 ? -12.574 -9.933 11.329 1.00 86.50 86 ARG A CA 1
ATOM 685 C C . ARG A 1 86 ? -11.142 -9.943 10.809 1.00 86.50 86 ARG A C 1
ATOM 687 O O . ARG A 1 86 ? -10.917 -9.781 9.621 1.00 86.50 86 ARG A O 1
ATOM 694 N N . LEU A 1 87 ? -10.194 -10.156 11.715 1.00 88.50 87 LEU A N 1
ATOM 695 C CA . LEU A 1 87 ? -8.816 -10.495 11.368 1.00 88.50 87 LEU A CA 1
ATOM 696 C C . LEU A 1 87 ? -8.542 -11.913 11.862 1.00 88.50 87 LEU A C 1
ATOM 698 O O . LEU A 1 87 ? -9.074 -12.323 12.901 1.00 88.50 87 LEU A O 1
ATOM 702 N N . VAL A 1 88 ? -7.691 -12.649 11.152 1.00 89.12 88 VAL A N 1
ATOM 703 C CA . VAL A 1 88 ? -7.119 -13.898 11.666 1.00 89.12 88 VAL A CA 1
ATOM 704 C C . VAL A 1 88 ? -6.410 -13.681 13.005 1.00 89.12 88 VAL A C 1
ATOM 706 O O . VAL A 1 88 ? -5.777 -12.644 13.228 1.00 89.12 88 VAL A O 1
ATOM 709 N N . SER A 1 89 ? -6.486 -14.670 13.896 1.00 86.56 89 SER A N 1
ATOM 710 C CA . SER A 1 89 ? -5.875 -14.598 15.230 1.00 86.56 89 SER A CA 1
ATOM 711 C C . SER A 1 89 ? -4.347 -14.616 15.197 1.00 86.56 89 SER A C 1
ATOM 713 O O . SER A 1 89 ? -3.724 -14.006 16.057 1.00 86.56 89 SER A O 1
ATOM 715 N N . GLU A 1 90 ? -3.751 -15.282 14.207 1.00 87.94 90 GLU A N 1
ATOM 716 C CA . GLU A 1 90 ? -2.302 -15.421 14.045 1.00 87.94 90 GLU A CA 1
ATOM 717 C C . GLU A 1 90 ? -1.932 -15.482 12.553 1.00 87.94 90 GLU A C 1
ATOM 719 O O . GLU A 1 90 ? -2.760 -15.847 11.715 1.00 87.94 90 GLU A O 1
ATOM 724 N N . GLY A 1 91 ? -0.699 -15.094 12.214 1.00 90.06 91 GLY A N 1
ATOM 725 C CA . GLY A 1 91 ? -0.174 -15.143 10.847 1.00 90.06 91 GLY A CA 1
ATOM 726 C C . GLY A 1 91 ? -0.705 -14.033 9.935 1.00 90.06 91 GLY A C 1
ATOM 727 O O . GLY A 1 91 ? -1.245 -13.033 10.408 1.00 90.06 91 GLY A O 1
ATOM 728 N N . ILE A 1 92 ? -0.532 -14.208 8.623 1.00 89.25 92 ILE A N 1
ATOM 729 C CA . ILE A 1 92 ? -0.883 -13.201 7.603 1.00 89.25 92 ILE A CA 1
ATOM 730 C C . ILE A 1 92 ? -2.320 -13.325 7.068 1.00 89.25 92 ILE A C 1
ATOM 732 O O . ILE A 1 92 ? -2.829 -12.389 6.458 1.00 89.25 92 ILE A O 1
ATOM 736 N N . GLY A 1 93 ? -2.992 -14.450 7.331 1.00 89.31 93 GLY A N 1
ATOM 737 C CA . GLY A 1 93 ? -4.351 -14.721 6.856 1.00 89.31 93 GLY A CA 1
ATOM 738 C C . GLY A 1 93 ? -4.444 -15.096 5.377 1.00 89.31 93 GLY A C 1
ATOM 739 O O . GLY A 1 93 ? -3.438 -15.372 4.725 1.00 89.31 93 GLY A O 1
ATOM 740 N N . ASN A 1 94 ? -5.676 -15.138 4.865 1.00 91.00 94 ASN A N 1
ATOM 741 C CA . ASN A 1 94 ? -5.958 -15.415 3.457 1.00 91.00 94 ASN A CA 1
ATOM 742 C C . ASN A 1 94 ? -6.217 -14.119 2.693 1.00 91.00 94 ASN A C 1
ATOM 744 O O . ASN A 1 94 ? -6.800 -13.177 3.226 1.00 91.00 94 ASN A O 1
ATOM 748 N N . ARG A 1 95 ? -5.845 -14.105 1.410 1.00 90.19 95 ARG A N 1
ATOM 749 C CA . ARG A 1 95 ? -6.095 -12.975 0.506 1.00 90.19 95 ARG A CA 1
ATOM 750 C C . ARG A 1 95 ? -7.576 -12.591 0.444 1.00 90.19 95 ARG A C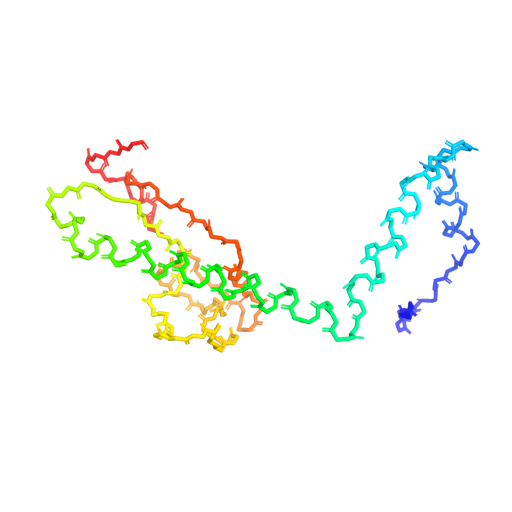 1
ATOM 752 O O . ARG A 1 95 ? -7.881 -11.404 0.398 1.00 90.19 95 A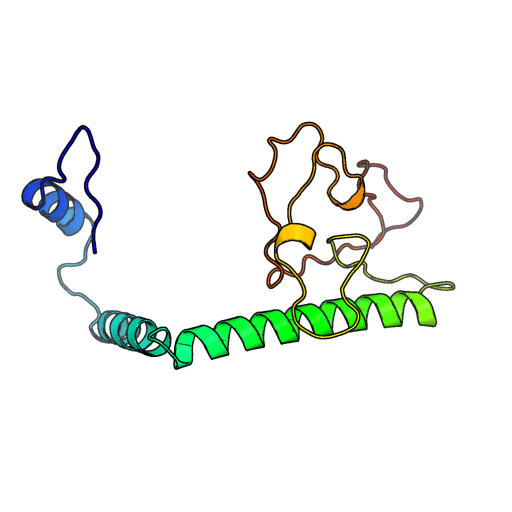RG A O 1
ATOM 759 N N . ASP A 1 96 ? -8.461 -13.583 0.449 1.00 90.31 96 ASP A N 1
ATOM 760 C CA . ASP A 1 96 ? -9.900 -13.387 0.250 1.00 90.31 96 ASP A CA 1
ATOM 761 C C . ASP A 1 96 ? -10.536 -12.529 1.351 1.00 90.31 96 ASP A C 1
ATOM 763 O O . ASP A 1 96 ? -11.478 -11.797 1.083 1.00 90.31 96 ASP A O 1
ATOM 767 N N . GLU A 1 97 ? -9.958 -12.513 2.559 1.00 89.69 97 GLU A N 1
ATOM 768 C CA . GLU A 1 97 ? -10.423 -11.658 3.664 1.00 89.69 97 GLU A CA 1
ATOM 769 C C . GLU A 1 97 ? -10.230 -10.158 3.393 1.00 89.69 97 GLU A C 1
ATOM 771 O O . GLU A 1 97 ? -10.790 -9.328 4.103 1.00 89.69 97 GLU A O 1
ATOM 776 N N . TRP A 1 98 ? -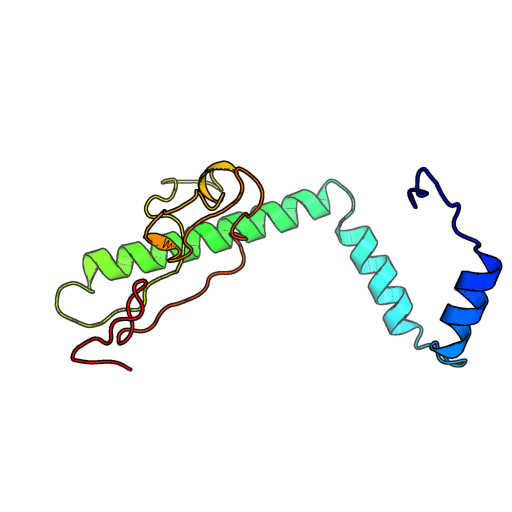9.421 -9.804 2.393 1.00 93.06 98 TRP A N 1
ATOM 777 C CA . TRP A 1 98 ? -9.096 -8.426 2.025 1.00 93.06 98 TRP A CA 1
ATOM 778 C C . TRP A 1 98 ? -9.804 -7.964 0.753 1.00 93.06 98 TRP A C 1
ATOM 780 O O . TRP A 1 98 ? -9.603 -6.822 0.336 1.00 93.06 98 TRP A O 1
ATOM 790 N N . ILE A 1 99 ? -10.584 -8.830 0.107 1.00 94.56 99 ILE A N 1
ATOM 791 C CA . ILE A 1 99 ? -11.398 -8.457 -1.050 1.00 94.56 99 ILE A CA 1
ATOM 792 C C . ILE A 1 99 ? -12.551 -7.572 -0.573 1.00 94.56 99 ILE A C 1
ATOM 794 O O . ILE A 1 99 ? -13.147 -7.823 0.468 1.00 94.56 99 ILE A O 1
ATOM 798 N N . LEU A 1 100 ? -12.833 -6.503 -1.317 1.00 94.00 100 LEU A N 1
ATOM 799 C CA . LEU A 1 100 ? -13.959 -5.619 -1.024 1.00 94.00 100 LEU A CA 1
ATOM 800 C C . LEU A 1 100 ? -15.204 -6.197 -1.693 1.00 94.00 100 LEU A C 1
ATOM 802 O O . LEU A 1 100 ? -15.343 -6.115 -2.919 1.00 94.00 100 LEU A O 1
ATOM 806 N N . GLU A 1 101 ? -16.085 -6.794 -0.897 1.00 92.81 101 GLU A N 1
ATOM 807 C CA . GLU A 1 101 ? -17.361 -7.304 -1.383 1.00 92.81 101 GLU A CA 1
ATOM 808 C C . GLU A 1 101 ? -18.380 -6.172 -1.559 1.00 92.81 101 GLU A C 1
ATOM 810 O O . GLU A 1 101 ? -18.422 -5.195 -0.815 1.00 92.81 101 GLU A O 1
ATOM 815 N N . SER A 1 102 ? -19.241 -6.291 -2.568 1.00 93.44 102 SER A N 1
ATOM 816 C CA . SER A 1 102 ? -20.254 -5.268 -2.825 1.00 93.44 102 SER A CA 1
ATOM 817 C C . SER A 1 102 ? -21.148 -5.058 -1.602 1.00 93.44 102 SER A C 1
ATOM 819 O O . SER A 1 102 ? -21.682 -6.014 -1.044 1.00 93.44 102 SER A O 1
ATOM 821 N N . ASN A 1 103 ? -21.388 -3.793 -1.250 1.00 88.56 103 ASN A N 1
ATOM 822 C CA . ASN A 1 103 ? -22.272 -3.381 -0.156 1.00 88.56 103 ASN A CA 1
ATOM 823 C C . ASN A 1 103 ? -21.838 -3.797 1.267 1.00 88.56 103 ASN A C 1
ATOM 825 O O . ASN A 1 103 ? -22.649 -3.713 2.194 1.00 88.56 103 ASN A O 1
ATOM 829 N N . GLU A 1 104 ? -20.577 -4.181 1.499 1.00 89.88 104 GLU A N 1
ATOM 830 C CA . GLU A 1 104 ? -20.081 -4.327 2.870 1.00 89.88 104 GLU A CA 1
ATOM 831 C C . GLU A 1 104 ? -19.898 -2.973 3.577 1.00 89.88 104 GLU A C 1
ATOM 833 O O . GLU A 1 104 ? -19.288 -2.022 3.082 1.00 89.88 104 GLU A O 1
ATOM 838 N N . HIS A 1 105 ? -20.388 -2.888 4.815 1.00 88.25 105 HIS A N 1
ATOM 839 C CA . HIS A 1 105 ? -20.395 -1.630 5.564 1.00 88.25 105 HIS A CA 1
ATOM 840 C C . HIS A 1 105 ? -19.012 -1.144 6.012 1.00 88.25 105 HIS A C 1
ATOM 842 O O . HIS A 1 105 ? -18.826 0.059 6.188 1.00 88.25 105 HIS A O 1
ATOM 848 N N . TRP A 1 106 ? -18.042 -2.040 6.221 1.00 89.81 106 TRP A N 1
ATOM 849 C CA . TRP A 1 106 ? -16.751 -1.661 6.812 1.00 89.81 106 TRP A CA 1
ATOM 850 C C . TRP A 1 106 ? -15.934 -0.738 5.898 1.00 89.81 106 TRP A C 1
ATOM 852 O O . TRP A 1 106 ? -15.151 0.074 6.391 1.00 89.81 106 TRP A O 1
ATOM 862 N N . HIS A 1 107 ? -16.133 -0.831 4.579 1.00 91.69 107 HIS A N 1
ATOM 863 C CA . HIS A 1 107 ? -15.444 0.003 3.600 1.00 91.69 107 HIS A CA 1
ATOM 864 C C . HIS A 1 107 ? -16.275 1.169 3.058 1.00 91.69 107 HIS A C 1
ATOM 866 O O . HIS A 1 107 ? -15.703 2.087 2.480 1.00 91.69 107 HIS A O 1
ATOM 872 N N . GLY A 1 108 ? -17.598 1.167 3.238 1.00 89.75 108 GLY A N 1
ATOM 873 C CA . GLY A 1 108 ? -18.474 2.278 2.839 1.00 89.75 108 GLY A CA 1
ATOM 874 C C . GLY A 1 108 ? -18.719 2.433 1.328 1.00 89.75 108 GLY A C 1
ATOM 875 O O . GLY A 1 108 ? -19.542 3.252 0.930 1.00 89.75 108 GLY A O 1
ATOM 876 N N . PHE A 1 109 ? -18.052 1.654 0.470 1.00 91.25 109 PHE A N 1
ATOM 877 C CA . PHE A 1 109 ? -18.383 1.566 -0.958 1.00 91.25 109 PHE A CA 1
ATOM 878 C C . PHE A 1 109 ? -19.703 0.815 -1.210 1.00 91.25 109 PHE A C 1
ATOM 880 O O . PHE A 1 109 ? -20.012 -0.150 -0.514 1.00 91.25 109 PHE A O 1
ATOM 887 N N . GLY A 1 110 ? -20.458 1.267 -2.217 1.00 89.62 110 GLY A N 1
ATOM 888 C CA . GLY A 1 110 ? -21.710 0.644 -2.662 1.00 89.62 110 GLY A CA 1
ATOM 889 C C . GLY A 1 110 ? -21.472 -0.515 -3.630 1.00 89.62 110 GLY A C 1
ATOM 890 O O . GLY A 1 110 ? -20.829 -1.505 -3.279 1.00 89.62 110 GLY A O 1
ATOM 891 N N . ASP A 1 111 ? -21.976 -0.377 -4.858 1.00 93.25 111 ASP A N 1
ATOM 892 C CA . ASP A 1 111 ? -21.868 -1.419 -5.879 1.00 93.25 111 ASP A CA 1
ATOM 893 C C . ASP A 1 111 ? -20.422 -1.604 -6.361 1.00 93.25 111 ASP A C 1
ATOM 895 O O . ASP A 1 111 ? -19.807 -0.693 -6.924 1.00 93.25 111 ASP A O 1
ATOM 899 N N . LEU A 1 112 ? -19.891 -2.811 -6.158 1.00 92.75 112 LEU A N 1
ATOM 900 C CA . LEU A 1 112 ? -18.549 -3.217 -6.569 1.00 92.75 112 LEU A CA 1
ATOM 901 C C . LEU A 1 112 ? -18.602 -4.482 -7.426 1.00 92.75 112 LEU A C 1
ATOM 903 O O . LEU A 1 112 ? -19.401 -5.387 -7.193 1.00 92.75 112 LEU A O 1
ATOM 907 N N . ALA A 1 113 ? -17.707 -4.560 -8.412 1.00 93.00 113 ALA A N 1
ATOM 908 C CA . ALA A 1 113 ? -17.503 -5.785 -9.173 1.00 93.00 113 ALA A CA 1
ATOM 909 C C . ALA A 1 113 ? -16.783 -6.837 -8.314 1.00 93.00 113 ALA A C 1
ATOM 911 O O . ALA A 1 113 ? -15.785 -6.538 -7.652 1.00 93.00 113 ALA A O 1
ATOM 912 N N . GLU A 1 114 ? -17.275 -8.073 -8.361 1.00 92.31 114 GLU A N 1
ATOM 913 C CA . GLU A 1 114 ? -16.740 -9.197 -7.592 1.00 92.31 114 GLU A CA 1
ATOM 914 C C . GLU A 1 114 ? -15.257 -9.455 -7.912 1.00 92.31 114 GLU A C 1
ATOM 916 O O . GLU A 1 114 ? -14.849 -9.474 -9.076 1.00 92.31 114 GLU A O 1
ATOM 921 N N . GLY A 1 115 ? -14.435 -9.622 -6.870 1.00 91.19 115 GLY A N 1
ATOM 922 C CA . GLY A 1 115 ? -13.008 -9.940 -6.995 1.00 91.19 115 GLY A CA 1
ATOM 923 C C . GLY A 1 115 ? -12.136 -8.842 -7.621 1.00 91.19 115 GLY A C 1
ATOM 924 O O . GLY A 1 115 ? -10.958 -9.085 -7.888 1.00 91.19 115 GLY A O 1
ATOM 925 N N . PHE A 1 116 ? -12.683 -7.646 -7.867 1.00 91.69 116 PHE A N 1
ATOM 926 C CA . PHE A 1 116 ? -11.973 -6.577 -8.572 1.00 91.69 116 PHE A CA 1
ATOM 927 C C . PHE A 1 116 ? -11.036 -5.776 -7.660 1.00 91.69 116 PHE A C 1
ATOM 929 O O . PHE A 1 116 ? -9.900 -5.488 -8.037 1.00 91.69 116 PHE A O 1
ATOM 936 N N . ASN A 1 117 ? -11.499 -5.432 -6.454 1.00 94.12 117 ASN A N 1
ATOM 937 C CA . ASN A 1 117 ? -10.756 -4.604 -5.506 1.00 94.12 117 ASN A CA 1
ATOM 938 C C . ASN A 1 117 ? -10.318 -5.408 -4.282 1.00 94.12 117 ASN A C 1
ATOM 940 O O . ASN A 1 117 ? -11.086 -6.188 -3.724 1.00 94.12 117 ASN A O 1
ATOM 944 N N . MET A 1 118 ? -9.095 -5.147 -3.827 1.00 94.81 118 MET A N 1
ATOM 945 C CA . MET A 1 118 ? -8.532 -5.691 -2.595 1.00 94.81 118 MET A CA 1
ATOM 946 C C . MET A 1 118 ? -7.916 -4.555 -1.783 1.00 94.81 118 MET A C 1
ATOM 948 O O . MET A 1 118 ? -7.225 -3.696 -2.338 1.00 94.81 118 MET A O 1
ATOM 952 N N . LEU A 1 119 ? -8.124 -4.568 -0.471 1.00 94.75 119 LEU A N 1
ATOM 953 C CA . LEU A 1 119 ? -7.397 -3.706 0.445 1.00 94.75 119 LEU A CA 1
ATOM 954 C C . LEU A 1 119 ? -5.976 -4.242 0.632 1.00 94.75 119 LEU A C 1
ATOM 956 O O . LEU A 1 119 ? -5.777 -5.383 1.036 1.00 94.75 119 LEU A O 1
ATOM 960 N N . ASP A 1 120 ? -4.981 -3.397 0.384 1.00 94.94 120 ASP A N 1
ATOM 961 C CA . ASP A 1 120 ? -3.590 -3.710 0.706 1.00 94.94 120 ASP A CA 1
ATOM 962 C C . ASP A 1 120 ? -3.406 -3.811 2.239 1.00 94.94 120 ASP A C 1
ATOM 964 O O . ASP A 1 120 ? -3.559 -2.798 2.934 1.00 94.94 120 ASP A O 1
ATOM 968 N N . PRO A 1 121 ? -3.065 -4.993 2.792 1.00 92.75 121 PRO A N 1
ATOM 969 C CA . PRO A 1 121 ? -2.949 -5.183 4.235 1.00 92.75 121 PRO A CA 1
ATOM 970 C C . PRO A 1 121 ? -1.839 -4.331 4.863 1.00 92.75 121 PRO A C 1
ATOM 972 O O . PRO A 1 121 ? -2.000 -3.898 6.010 1.00 92.75 121 PRO A O 1
ATOM 975 N N . ILE A 1 122 ? -0.770 -4.021 4.111 1.00 95.00 122 ILE A N 1
ATOM 976 C CA . ILE A 1 122 ? 0.378 -3.227 4.584 1.00 95.00 122 ILE A CA 1
ATOM 977 C C . ILE A 1 122 ? -0.015 -1.756 4.773 1.00 95.00 122 ILE A C 1
ATOM 979 O O . ILE A 1 122 ? 0.495 -1.075 5.664 1.00 95.00 122 ILE A O 1
ATOM 983 N N . LYS A 1 123 ? -0.971 -1.253 3.985 1.00 94.62 123 LYS A N 1
ATOM 984 C CA . LYS A 1 123 ? -1.478 0.118 4.120 1.00 94.62 123 LYS A CA 1
ATOM 985 C C . LYS A 1 123 ? -2.519 0.199 5.238 1.00 94.62 123 LYS A C 1
ATOM 987 O O . LYS A 1 123 ? -3.724 0.085 5.015 1.00 94.62 123 LYS A O 1
ATOM 992 N N . ALA A 1 124 ? -2.047 0.395 6.466 1.00 94.75 124 ALA A N 1
ATOM 993 C CA . ALA A 1 124 ? -2.903 0.611 7.627 1.00 94.75 124 ALA A CA 1
ATOM 994 C C . ALA A 1 124 ? -3.442 2.052 7.665 1.00 94.75 124 ALA A C 1
ATOM 996 O O . ALA A 1 124 ? -2.784 2.967 8.156 1.00 94.75 124 ALA A O 1
ATOM 997 N N . THR A 1 125 ? -4.663 2.253 7.164 1.00 94.81 125 THR A N 1
ATOM 998 C CA . THR A 1 125 ? -5.372 3.534 7.289 1.00 94.81 125 THR A CA 1
ATOM 999 C C . THR A 1 125 ? -6.009 3.643 8.674 1.00 94.81 125 THR A C 1
ATOM 1001 O O . THR A 1 125 ? -6.835 2.810 9.052 1.00 94.81 125 THR A O 1
ATOM 1004 N N . VAL A 1 126 ? -5.631 4.673 9.430 1.00 93.75 126 VAL A N 1
ATOM 1005 C CA . VAL A 1 126 ? -6.172 4.967 10.764 1.00 93.75 126 VAL A CA 1
ATOM 1006 C C . VAL A 1 126 ? -7.298 5.994 10.649 1.00 93.75 126 VAL A C 1
ATOM 1008 O O . VAL A 1 126 ? -7.156 6.998 9.957 1.00 93.75 126 VAL A O 1
ATOM 1011 N N . ILE A 1 127 ? -8.412 5.733 11.328 1.00 91.44 127 ILE A N 1
ATOM 1012 C CA . ILE A 1 127 ? -9.614 6.564 11.356 1.00 91.44 127 ILE A CA 1
ATOM 1013 C C . ILE A 1 127 ? -9.707 7.244 12.721 1.00 91.44 1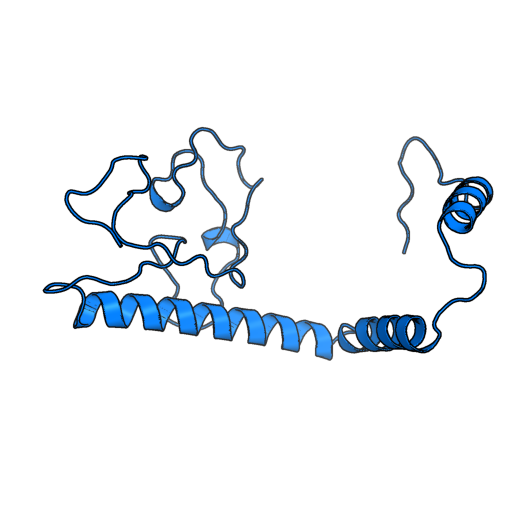27 ILE A C 1
ATOM 1015 O O . ILE A 1 127 ? -9.633 6.582 13.764 1.00 91.44 127 ILE A O 1
ATOM 1019 N N . THR A 1 128 ? -9.887 8.563 12.703 1.00 91.88 128 THR A N 1
ATOM 1020 C CA . THR A 1 128 ? -10.149 9.367 13.897 1.00 91.88 128 THR A CA 1
ATOM 1021 C C . THR A 1 128 ? -11.649 9.409 14.209 1.00 91.88 128 THR A C 1
ATOM 1023 O O . THR A 1 128 ? -12.478 9.300 13.301 1.00 91.88 128 THR A O 1
ATOM 1026 N N . PRO A 1 129 ? -12.040 9.548 15.486 1.00 91.31 129 PRO A N 1
ATOM 1027 C CA . PRO A 1 129 ? -13.431 9.808 15.843 1.00 91.31 129 PRO A CA 1
ATOM 1028 C C . PRO A 1 129 ? -13.936 11.111 15.208 1.00 91.31 129 PRO A C 1
ATOM 1030 O O . PRO A 1 129 ? -13.201 12.095 15.150 1.00 91.31 129 PRO A O 1
ATOM 1033 N N . GLY A 1 130 ? -15.199 11.132 14.779 1.00 90.50 130 GLY A N 1
ATOM 1034 C CA . GLY A 1 130 ? -15.864 12.341 14.273 1.00 90.50 130 GLY A CA 1
ATOM 1035 C C . GLY A 1 130 ? -16.627 12.153 12.967 1.00 90.50 130 GLY A C 1
ATOM 1036 O O . GLY A 1 130 ? -17.586 12.880 12.720 1.00 90.50 130 GLY A O 1
ATOM 1037 N N . LEU A 1 131 ? -16.265 11.148 12.170 1.00 89.50 131 LEU A N 1
AT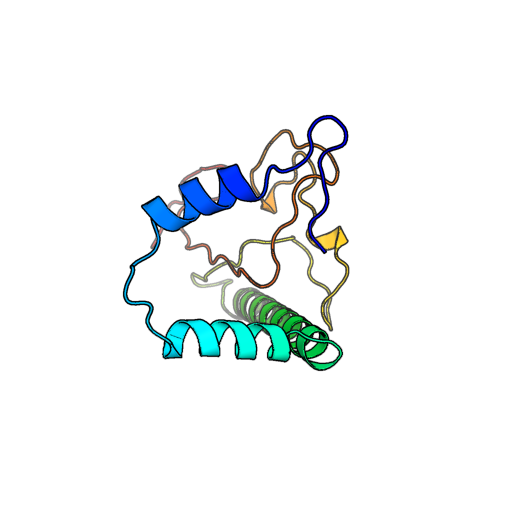OM 1038 C CA . LEU A 1 131 ? -16.975 10.776 10.949 1.00 89.50 131 LEU A CA 1
ATOM 1039 C C . LEU A 1 131 ? -17.058 9.253 10.858 1.00 89.50 131 LEU A C 1
ATOM 1041 O O . LEU A 1 131 ? -16.051 8.564 11.027 1.00 89.50 131 LEU A O 1
ATOM 1045 N N . ASP A 1 132 ? -18.252 8.726 10.613 1.00 82.94 132 ASP A N 1
ATOM 1046 C CA . ASP A 1 132 ? -18.444 7.291 10.416 1.00 82.94 132 ASP A CA 1
ATOM 1047 C C . ASP A 1 132 ? -18.355 6.872 8.935 1.00 82.94 132 ASP A C 1
ATOM 1049 O O . ASP A 1 132 ? -18.267 7.697 8.025 1.00 82.94 132 ASP A O 1
ATOM 1053 N N . MET A 1 133 ? -18.399 5.559 8.683 1.00 83.12 133 MET A N 1
ATOM 1054 C CA . MET A 1 133 ? -18.326 4.999 7.324 1.00 83.12 133 MET A CA 1
ATOM 1055 C C . MET A 1 133 ? -19.566 5.292 6.466 1.00 83.12 133 MET A C 1
ATOM 1057 O O . MET A 1 133 ? -19.520 5.088 5.256 1.00 83.12 133 MET A O 1
ATOM 1061 N N . SER A 1 134 ? -20.666 5.761 7.067 1.00 80.56 134 SER A N 1
ATOM 1062 C CA . SER A 1 134 ? -21.857 6.221 6.341 1.00 80.56 134 SER A CA 1
ATOM 1063 C C . SER A 1 134 ? -21.740 7.679 5.882 1.00 80.56 134 SER A C 1
ATOM 1065 O O . SER A 1 134 ? -22.582 8.151 5.120 1.00 80.56 134 SER A O 1
ATOM 1067 N N . GLY A 1 135 ? -20.698 8.391 6.329 1.00 83.31 135 GLY A N 1
ATOM 1068 C CA . GLY A 1 135 ? -20.533 9.825 6.111 1.00 83.31 135 GLY A CA 1
ATOM 1069 C C . GLY A 1 135 ? -21.297 10.686 7.120 1.00 83.31 135 GLY A C 1
ATOM 1070 O O . GLY A 1 135 ? -21.445 11.888 6.898 1.00 83.31 135 GLY A O 1
ATOM 1071 N N . SER A 1 136 ? -21.779 10.103 8.221 1.00 88.00 136 SER A N 1
ATOM 1072 C CA . SER A 1 136 ? -22.470 10.834 9.284 1.00 88.00 136 SER A CA 1
ATOM 1073 C C . SER A 1 136 ? -21.468 11.367 10.307 1.00 88.00 136 SER A C 1
ATOM 1075 O O . SER A 1 136 ? -20.553 10.660 10.740 1.00 88.00 136 SER A O 1
ATOM 1077 N N . PHE A 1 137 ? -21.647 12.626 10.708 1.00 92.31 137 PHE A N 1
ATOM 1078 C CA . PHE A 1 137 ? -20.821 13.256 11.736 1.00 92.31 137 PHE A CA 1
ATOM 1079 C C . PHE A 1 137 ? -21.205 12.763 13.133 1.00 92.31 137 PHE A C 1
ATOM 1081 O O . PHE A 1 137 ? -22.388 12.657 13.461 1.00 92.31 137 PHE A O 1
ATOM 1088 N N . GLY A 1 138 ? -20.196 12.497 13.962 1.00 88.00 138 GLY A N 1
ATOM 1089 C CA . GLY A 1 138 ? -20.380 12.242 15.389 1.00 88.00 138 GLY A CA 1
ATOM 1090 C C . GLY A 1 138 ? -20.639 13.531 16.173 1.00 88.00 138 GLY A C 1
ATOM 1091 O O . GLY A 1 138 ? -20.332 14.628 15.710 1.00 88.00 138 GLY A O 1
ATOM 1092 N N . GLU A 1 139 ? -21.170 13.404 17.392 1.00 88.94 139 GLU A N 1
ATOM 1093 C CA . GLU A 1 139 ? -21.339 14.547 18.309 1.00 88.94 139 GLU A CA 1
ATOM 1094 C C . GLU A 1 139 ? -19.996 15.181 18.706 1.00 88.94 139 GLU A C 1
ATOM 1096 O O . GLU A 1 139 ? -19.917 16.378 18.982 1.00 88.94 139 GLU A O 1
ATOM 1101 N N . THR A 1 140 ? -18.935 14.374 18.721 1.00 87.62 140 THR A N 1
ATOM 1102 C CA . THR A 1 140 ? -17.561 14.776 19.019 1.00 87.62 140 THR A CA 1
ATOM 1103 C C . THR A 1 140 ? -16.614 14.256 17.939 1.00 87.62 140 THR A C 1
ATOM 1105 O O . THR A 1 140 ? -16.875 13.230 17.310 1.00 87.62 140 THR A O 1
ATOM 1108 N N . GLY A 1 141 ? -15.503 14.963 17.727 1.00 87.94 141 GLY A N 1
ATOM 1109 C CA . GLY A 1 141 ? -14.442 14.574 16.801 1.00 87.94 141 GLY A CA 1
ATOM 1110 C C . GLY A 1 141 ? -13.103 15.202 17.181 1.00 87.94 141 GLY A C 1
ATOM 1111 O O . GLY A 1 141 ? -13.068 16.125 18.001 1.00 87.94 141 GLY A O 1
ATOM 1112 N N . ILE A 1 142 ? -12.021 14.670 16.607 1.00 84.69 142 ILE A N 1
ATOM 1113 C CA . ILE A 1 142 ? -10.638 15.142 16.795 1.00 84.69 142 ILE A CA 1
ATOM 1114 C C . ILE A 1 142 ? -10.054 15.544 15.446 1.00 84.69 142 ILE A C 1
ATOM 1116 O O . ILE A 1 142 ? -10.170 14.729 14.499 1.00 84.69 142 ILE A O 1
#

Mean predicted aligned error: 6.06 Å

InterPro domains:
  IPR000310 Orn/Lys/Arg decarboxylase, major domain [PF01276] (6-142)
  IPR011193 Ornithine/lysine/arginine decarboxylase [PTHR45229] (7-142)
  IPR015421 Pyridoxal phosphate-dependent transferase, major domain [G3DSA:3.40.640.10] (1-49)
  IPR015422 Pyridoxal phosphate-dependent transferase, small domain [G3DSA:3.90.1150.10] (51-142)
  IPR015424 Pyridoxal phosphate-dependent transferase [SSF53383] (10-135)

Secondary structure (DSSP, 8-state):
-PPPPSS----HHHHHHHHHHHS-SS--HHHHHHHHHHHHHTSTTHHHHHHHHHHHHHHHHHHHHHHHHHHHTTSS---EE-S-S---SSSS--GGGGB--TT-TTT---S--TTT-B--TT---EE-TTB-TTSPBPSS--

Nearest PDB structures (foldseek):
  6q6i-assembly1_A  TM=9.007E-01  e=2.218E-09  Pseudomonas aeruginosa
  5fkx-assembly1_A  TM=8.753E-01  e=3.528E-09  Escherichia coli K-12
  2vyc-assembly1_A  TM=8.998E-01  e=1.327E-08  Escherichia coli BL21(DE3)
  5xx1-assembly1_B  TM=9.087E-01  e=1.442E-07  Salmonella enterica subsp. enterica serovar Typhi
  5xx1-assembly1_E  TM=9.086E-01  e=1.541E-07  Salmonella enterica subsp. enterica serovar Typhi

Sequence (142 aa):
IVQESETRKLDRNVFNEAYLMHTSTSPQYAIIASCDVAAAMMEPPGGTALVEESIREAMDFRRAMRKVESEFGKNDWWFKVWGPNRLVSEGIGNRDEWILESNEHWHGFGDLAEGFNMLDPIKATVITPGLDMSGSFGETGI

pLDDT: mean 91.06, std 5.91, range [51.88, 97.81]